Protein AF-A0A938G6F7-F1 (afdb_monomer_lite)

Sequence (76 aa):
MSTNPMSTNPMSNSPTPSAAVINNATPRRVHIWQCPECDNRIILHVRVQHAPICHNKAAHSRRRIDMQRQRKGTPQ

pLDDT: mean 74.05, std 14.43, range [48.81, 93.94]

Structure (mmCIF, N/CA/C/O backbone):
data_AF-A0A938G6F7-F1
#
_entry.id   AF-A0A938G6F7-F1
#
loop_
_atom_site.group_PDB
_atom_site.id
_atom_site.type_symbol
_atom_site.label_atom_id
_atom_site.label_alt_id
_atom_site.label_comp_id
_atom_site.label_asym_id
_atom_site.label_entity_id
_atom_site.label_seq_id
_atom_site.pdbx_PDB_ins_code
_atom_site.Cartn_x
_atom_site.Cartn_y
_atom_site.Cartn_z
_atom_site.occupancy
_atom_site.B_iso_or_equiv
_atom_site.auth_seq_id
_atom_site.auth_comp_id
_atom_site.auth_asym_id
_atom_site.auth_atom_id
_atom_site.pdbx_PDB_model_num
ATOM 1 N N . MET A 1 1 ? 34.096 -51.617 -65.378 1.00 49.16 1 MET A N 1
ATOM 2 C CA . MET A 1 1 ? 35.095 -51.168 -64.388 1.00 49.16 1 MET A CA 1
ATOM 3 C C . MET A 1 1 ? 34.747 -49.735 -64.034 1.00 49.16 1 MET A C 1
ATOM 5 O O . MET A 1 1 ? 34.745 -48.890 -64.917 1.00 49.16 1 MET A O 1
ATOM 9 N N . SER A 1 2 ? 34.294 -49.529 -62.800 1.00 48.81 2 SER A N 1
ATOM 10 C CA . SER A 1 2 ? 33.750 -48.271 -62.284 1.00 48.81 2 SER A CA 1
ATOM 11 C C . SER A 1 2 ? 34.865 -47.305 -61.902 1.00 48.81 2 SER A C 1
ATOM 13 O O . SER A 1 2 ? 35.764 -47.699 -61.166 1.00 48.81 2 SER A O 1
ATOM 15 N N . THR A 1 3 ? 34.766 -46.040 -62.306 1.00 58.25 3 THR A N 1
ATOM 16 C CA . THR A 1 3 ? 35.574 -44.959 -61.724 1.00 58.25 3 THR A CA 1
ATOM 17 C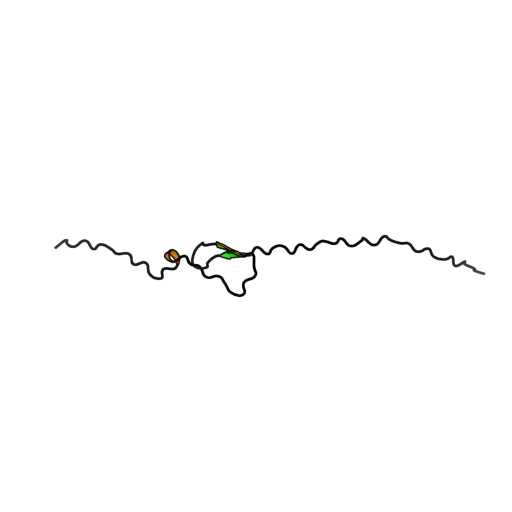 C . THR A 1 3 ? 34.729 -43.696 -61.604 1.00 58.25 3 THR A C 1
ATOM 19 O O . THR A 1 3 ? 34.501 -42.992 -62.586 1.00 58.25 3 THR A O 1
ATOM 22 N N . ASN A 1 4 ? 34.251 -43.429 -60.388 1.00 55.66 4 ASN A N 1
ATOM 23 C CA . ASN A 1 4 ? 33.675 -42.143 -59.999 1.00 55.66 4 ASN A CA 1
ATOM 24 C C . ASN A 1 4 ? 34.814 -41.154 -59.702 1.00 55.66 4 ASN A C 1
ATOM 26 O O . ASN A 1 4 ? 35.731 -41.528 -58.967 1.00 55.66 4 ASN A O 1
ATOM 30 N N . P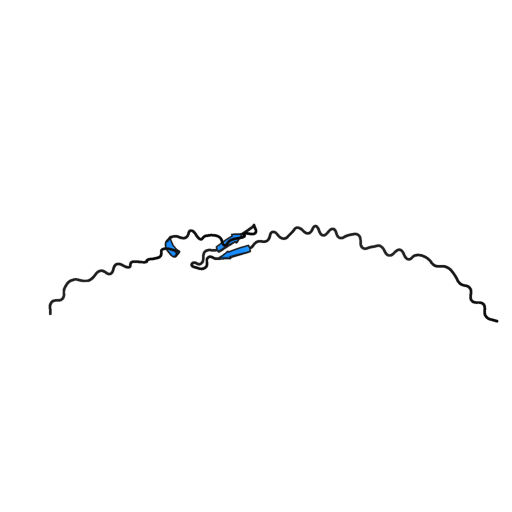RO A 1 5 ? 34.756 -39.897 -60.167 1.00 65.94 5 PRO A N 1
ATOM 31 C CA . PRO A 1 5 ? 35.631 -38.854 -59.652 1.00 65.94 5 PRO A CA 1
ATOM 32 C C . PRO A 1 5 ? 35.028 -38.201 -58.395 1.00 65.94 5 PRO A C 1
ATOM 34 O O . PRO A 1 5 ? 33.924 -37.658 -58.419 1.00 65.94 5 PRO A O 1
ATOM 37 N N . MET A 1 6 ? 35.780 -38.247 -57.290 1.00 57.84 6 MET A N 1
ATOM 38 C CA . MET A 1 6 ? 35.615 -37.349 -56.143 1.00 57.84 6 MET A CA 1
ATOM 39 C C . MET A 1 6 ? 35.923 -35.923 -56.604 1.00 57.84 6 MET A C 1
ATOM 41 O O . MET A 1 6 ? 37.042 -35.651 -57.032 1.00 57.84 6 MET A O 1
ATOM 45 N N . SER A 1 7 ? 34.949 -35.020 -56.488 1.00 58.56 7 SER A N 1
ATOM 46 C CA . SER A 1 7 ? 35.159 -33.588 -56.694 1.00 58.56 7 SER A CA 1
ATOM 47 C C . SER A 1 7 ? 34.803 -32.818 -55.427 1.00 58.56 7 SER A C 1
ATOM 49 O O . SER A 1 7 ? 33.818 -33.091 -54.746 1.00 58.56 7 SER A O 1
ATOM 51 N N . THR A 1 8 ? 35.700 -31.899 -55.114 1.00 60.97 8 THR A N 1
ATOM 52 C CA . THR A 1 8 ? 35.934 -31.169 -53.869 1.00 60.97 8 THR A CA 1
ATOM 53 C C . THR A 1 8 ? 34.872 -30.121 -53.513 1.00 60.97 8 THR A C 1
ATOM 55 O O . THR A 1 8 ? 34.302 -29.476 -54.388 1.00 60.97 8 THR A O 1
ATOM 58 N N . ASN A 1 9 ? 34.688 -29.930 -52.200 1.00 57.62 9 ASN A N 1
ATOM 59 C CA . ASN A 1 9 ? 33.863 -28.919 -51.521 1.00 57.62 9 ASN A CA 1
ATOM 60 C C . ASN A 1 9 ? 33.965 -27.491 -52.089 1.00 57.62 9 ASN A C 1
ATOM 62 O O . ASN A 1 9 ? 35.053 -27.050 -52.463 1.00 57.62 9 ASN A O 1
ATOM 66 N N . PRO A 1 10 ? 32.899 -26.695 -51.891 1.00 55.50 10 PRO A N 1
ATOM 67 C CA . PRO A 1 10 ? 33.090 -25.335 -51.398 1.00 55.50 10 PRO A CA 1
ATOM 68 C C . PRO A 1 10 ? 32.293 -25.048 -50.114 1.00 55.50 10 PRO A C 1
ATOM 70 O O . PRO A 1 10 ? 31.110 -25.360 -49.980 1.00 55.50 10 PRO A O 1
ATOM 73 N N . MET A 1 11 ? 32.990 -24.421 -49.165 1.00 56.53 11 MET A N 1
ATOM 74 C CA . MET A 1 11 ? 32.469 -23.828 -47.934 1.00 56.53 11 MET A CA 1
ATOM 75 C C . MET A 1 11 ? 31.269 -22.920 -48.234 1.00 56.53 11 MET A C 1
ATOM 77 O O . MET A 1 11 ? 31.412 -21.884 -48.880 1.00 56.53 11 MET A O 1
ATOM 81 N N . SER A 1 12 ? 30.090 -23.282 -47.729 1.00 54.56 12 SER A N 1
ATOM 82 C CA . SER A 1 12 ? 28.961 -22.355 -47.650 1.00 54.56 12 SER A CA 1
ATOM 83 C C . SER A 1 12 ? 29.094 -21.557 -46.360 1.00 54.56 12 SER A C 1
ATOM 85 O O . SER A 1 12 ? 28.729 -22.018 -45.281 1.00 54.56 12 SER A O 1
ATOM 87 N N . ASN A 1 13 ? 29.665 -20.360 -46.483 1.00 57.00 13 ASN A N 1
ATOM 88 C CA . ASN A 1 13 ? 29.648 -19.339 -45.445 1.00 57.00 13 ASN A CA 1
ATOM 89 C C . ASN A 1 13 ? 28.201 -18.871 -45.249 1.00 57.00 13 ASN A C 1
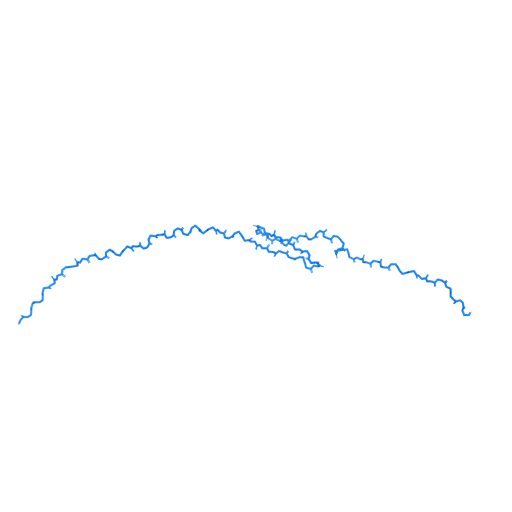ATOM 91 O O . ASN A 1 13 ? 27.745 -17.938 -45.909 1.00 57.00 13 ASN A O 1
ATOM 95 N N . SER A 1 14 ? 27.458 -19.525 -44.361 1.00 53.88 14 SER A N 1
ATOM 96 C CA . SER A 1 14 ? 26.236 -18.931 -43.830 1.00 53.88 14 SER A CA 1
ATOM 97 C C . SER A 1 14 ? 26.635 -17.711 -42.995 1.00 53.88 14 SER A C 1
ATOM 99 O O . SER A 1 14 ? 27.482 -17.856 -42.110 1.00 53.88 14 SER A O 1
ATOM 101 N N . PRO A 1 15 ? 26.069 -16.516 -43.242 1.00 55.53 15 PRO A N 1
ATOM 102 C CA . PRO A 1 15 ? 26.251 -15.401 -42.333 1.00 55.53 15 PRO A CA 1
ATOM 103 C C . PRO A 1 15 ? 25.658 -15.813 -40.989 1.00 55.53 15 PRO A C 1
ATOM 105 O O . PRO A 1 15 ? 24.452 -16.025 -40.851 1.00 55.53 15 PRO A O 1
ATOM 108 N N . THR A 1 16 ? 26.534 -15.974 -40.003 1.00 60.16 16 THR A N 1
ATOM 109 C CA . THR A 1 16 ? 26.184 -15.989 -38.589 1.00 60.16 16 THR A CA 1
ATOM 110 C C . THR A 1 16 ? 25.236 -14.815 -38.351 1.00 60.16 16 THR A C 1
ATOM 112 O O . THR A 1 16 ? 25.594 -13.692 -38.720 1.00 60.16 16 THR A O 1
ATOM 115 N N . PRO A 1 17 ? 24.035 -15.006 -37.772 1.00 57.25 17 PRO A N 1
ATOM 116 C CA . PRO A 1 17 ? 23.252 -13.873 -37.317 1.00 57.25 17 PRO A CA 1
ATOM 117 C C . PRO A 1 17 ? 24.067 -13.195 -36.217 1.00 57.25 17 PRO A C 1
ATOM 119 O O . PRO A 1 17 ? 24.147 -13.674 -35.085 1.00 57.25 17 PRO A O 1
ATOM 122 N N . SER A 1 18 ? 24.754 -12.122 -36.621 1.00 55.72 18 SER A N 1
ATOM 123 C CA . SER A 1 18 ? 25.480 -11.205 -35.763 1.00 55.72 18 SER A CA 1
ATOM 124 C C . SER A 1 18 ? 24.630 -10.918 -34.550 1.00 55.72 18 SER A C 1
ATOM 126 O O . SER A 1 18 ? 23.471 -10.524 -34.681 1.00 55.72 18 SER A O 1
ATOM 128 N N . ALA A 1 19 ? 25.248 -11.161 -33.398 1.00 58.59 19 ALA A N 1
ATOM 129 C CA . ALA A 1 19 ? 24.774 -10.844 -32.073 1.00 58.59 19 ALA A CA 1
ATOM 130 C C . ALA A 1 19 ? 23.781 -9.680 -32.105 1.00 58.59 19 ALA A C 1
ATOM 132 O O . ALA A 1 19 ? 24.162 -8.510 -32.182 1.00 58.59 19 ALA A O 1
ATOM 133 N N . ALA A 1 20 ? 22.494 -10.014 -32.002 1.00 54.50 20 ALA A N 1
ATOM 134 C CA . ALA A 1 20 ? 21.560 -9.102 -31.392 1.00 54.50 20 ALA A CA 1
ATOM 135 C C . ALA A 1 20 ? 22.100 -8.895 -29.975 1.00 54.50 20 ALA A C 1
ATOM 137 O O . ALA A 1 20 ? 21.869 -9.706 -29.078 1.00 54.50 20 ALA A O 1
ATOM 138 N N . VAL A 1 21 ? 22.889 -7.835 -29.789 1.00 60.28 21 VAL A N 1
ATOM 139 C CA . VAL A 1 21 ? 23.115 -7.233 -28.482 1.00 60.28 21 VAL A CA 1
ATOM 140 C C . VAL A 1 21 ? 21.755 -6.678 -28.091 1.00 60.28 21 VAL A C 1
ATOM 142 O O . VAL A 1 21 ? 21.449 -5.499 -28.251 1.00 60.28 21 VAL A O 1
ATOM 145 N N . ILE A 1 22 ? 20.889 -7.580 -27.634 1.00 63.06 22 ILE A N 1
ATOM 146 C CA . ILE A 1 22 ? 19.759 -7.225 -26.810 1.00 63.06 22 ILE A CA 1
ATOM 147 C C . ILE A 1 22 ? 20.449 -6.700 -25.563 1.00 63.06 22 ILE A C 1
ATOM 149 O O . ILE A 1 22 ? 20.898 -7.465 -24.709 1.00 63.06 22 ILE A O 1
ATOM 153 N N . ASN A 1 23 ? 20.647 -5.383 -25.516 1.00 59.62 23 ASN A N 1
ATOM 154 C CA . ASN A 1 23 ? 20.872 -4.690 -24.268 1.00 59.62 23 ASN A CA 1
ATOM 155 C C . ASN A 1 23 ? 19.695 -5.107 -23.398 1.00 59.62 23 ASN A C 1
ATOM 157 O O . ASN A 1 23 ? 18.594 -4.575 -23.532 1.00 59.62 23 ASN A O 1
ATOM 161 N N . ASN A 1 24 ? 19.917 -6.132 -22.577 1.00 59.59 24 ASN A N 1
ATOM 162 C CA . ASN A 1 24 ? 18.999 -6.597 -21.563 1.00 59.59 24 ASN A CA 1
ATOM 163 C C . ASN A 1 24 ? 18.954 -5.480 -20.524 1.00 59.59 24 ASN A C 1
ATOM 165 O O . ASN A 1 24 ? 19.555 -5.582 -19.454 1.00 59.59 24 ASN A O 1
ATOM 169 N N . ALA A 1 25 ? 18.285 -4.378 -20.877 1.00 63.12 25 ALA A N 1
ATOM 170 C CA . ALA A 1 25 ? 17.826 -3.367 -19.959 1.00 63.12 25 ALA A CA 1
ATOM 171 C C . ALA A 1 25 ? 17.013 -4.148 -18.943 1.00 63.12 25 ALA A C 1
ATOM 173 O O . ALA A 1 25 ? 15.890 -4.575 -19.209 1.00 63.12 25 ALA A O 1
ATOM 174 N N . THR A 1 26 ? 17.662 -4.470 -17.827 1.00 63.28 26 THR A N 1
ATOM 175 C CA . THR A 1 26 ? 17.061 -5.287 -16.790 1.00 63.28 26 THR A CA 1
ATOM 176 C C . THR A 1 26 ? 15.782 -4.552 -16.426 1.00 63.28 26 THR A C 1
ATOM 178 O O . THR A 1 26 ? 15.880 -3.374 -16.062 1.00 63.28 26 THR A O 1
ATOM 181 N N . PRO A 1 27 ? 14.593 -5.159 -16.598 1.00 62.59 27 PRO A N 1
ATOM 182 C CA . PRO A 1 27 ? 13.360 -4.445 -16.334 1.00 62.59 27 PRO A CA 1
ATOM 183 C C . PRO A 1 27 ? 13.465 -3.936 -14.904 1.00 62.59 27 PRO A C 1
ATOM 185 O O . PRO A 1 27 ? 13.745 -4.724 -13.992 1.00 62.59 27 PRO A O 1
ATOM 188 N N . ARG A 1 28 ? 13.344 -2.612 -14.715 1.00 66.94 28 ARG A N 1
ATOM 189 C CA . ARG A 1 28 ? 13.286 -2.016 -13.378 1.00 66.94 28 ARG A CA 1
ATOM 190 C C . ARG A 1 28 ? 12.137 -2.738 -12.691 1.00 66.94 28 ARG A C 1
ATOM 192 O O . ARG A 1 28 ? 10.989 -2.562 -13.083 1.00 66.94 28 ARG A O 1
ATOM 199 N N . ARG A 1 29 ? 12.455 -3.654 -11.775 1.00 69.62 29 ARG A N 1
ATOM 200 C CA . ARG A 1 29 ? 11.456 -4.521 -11.151 1.00 69.62 29 ARG A CA 1
ATOM 201 C C . ARG A 1 29 ? 10.628 -3.639 -10.233 1.00 69.62 29 ARG A C 1
ATOM 203 O O . ARG A 1 29 ? 11.034 -3.357 -9.114 1.00 69.62 29 ARG A O 1
ATOM 210 N N . VAL A 1 30 ? 9.515 -3.154 -10.763 1.00 79.19 30 VAL A N 1
ATOM 211 C CA . VAL A 1 30 ? 8.511 -2.400 -10.029 1.00 79.19 30 VAL A CA 1
ATOM 212 C C . VAL A 1 30 ? 7.681 -3.433 -9.282 1.00 79.19 30 VAL A C 1
ATOM 214 O O . VAL A 1 30 ? 6.911 -4.170 -9.892 1.00 79.19 30 VAL A O 1
ATOM 217 N N . HIS A 1 31 ? 7.888 -3.536 -7.972 1.00 87.81 31 HIS A N 1
ATOM 218 C CA . HIS A 1 31 ? 7.072 -4.392 -7.120 1.00 87.81 31 HIS A CA 1
ATOM 219 C C . HIS A 1 31 ? 6.084 -3.522 -6.361 1.00 87.81 31 HIS A C 1
ATOM 221 O O . HIS A 1 31 ? 6.476 -2.543 -5.736 1.00 87.81 31 HIS A O 1
ATOM 227 N N . ILE A 1 32 ? 4.804 -3.868 -6.390 1.00 90.88 32 ILE A N 1
ATOM 228 C CA . ILE A 1 32 ? 3.820 -3.195 -5.545 1.00 90.88 32 ILE A CA 1
ATOM 229 C C . ILE A 1 32 ? 3.782 -3.946 -4.219 1.00 90.88 32 ILE A C 1
ATOM 231 O O . ILE A 1 32 ? 3.705 -5.177 -4.202 1.00 90.88 32 ILE A O 1
ATOM 235 N N . TRP A 1 33 ? 3.869 -3.210 -3.117 1.00 92.62 33 TRP A N 1
ATOM 236 C CA . TRP A 1 33 ? 3.584 -3.731 -1.788 1.00 92.62 33 TRP A CA 1
ATOM 237 C C . TRP A 1 33 ? 2.295 -3.106 -1.267 1.00 92.62 33 TRP A C 1
ATOM 239 O O . TRP A 1 33 ? 2.099 -1.895 -1.381 1.00 92.62 33 TRP A O 1
ATOM 249 N N . GLN A 1 34 ? 1.431 -3.937 -0.693 1.00 93.94 34 GLN A N 1
ATOM 250 C CA . GLN A 1 34 ? 0.187 -3.525 -0.055 1.00 93.94 34 GLN A CA 1
ATOM 251 C C . GLN A 1 34 ? 0.255 -3.861 1.432 1.00 93.94 34 GLN A C 1
ATOM 253 O O . GLN A 1 34 ? 0.724 -4.935 1.813 1.00 93.94 34 GLN A O 1
ATOM 258 N N . CYS A 1 35 ? -0.209 -2.935 2.267 1.00 93.94 35 CYS A N 1
ATOM 259 C CA . CYS A 1 35 ? -0.306 -3.171 3.697 1.00 93.94 35 CYS A CA 1
ATOM 260 C C . CYS A 1 35 ? -1.353 -4.269 3.990 1.00 93.94 35 CYS A C 1
ATOM 262 O O . CYS A 1 35 ? -2.422 -4.262 3.386 1.00 93.94 35 CYS A O 1
ATOM 264 N N . PRO A 1 36 ? -1.081 -5.213 4.909 1.00 90.94 36 PRO A N 1
ATOM 265 C CA . PRO A 1 36 ? -2.027 -6.285 5.229 1.00 90.94 36 PRO A CA 1
ATOM 266 C C . PRO A 1 36 ? -3.206 -5.841 6.108 1.00 90.94 36 PRO A C 1
ATOM 268 O O . PRO A 1 36 ? -4.203 -6.549 6.185 1.00 90.94 36 PRO A O 1
ATOM 271 N N . GLU A 1 37 ? -3.098 -4.700 6.793 1.00 89.69 37 GLU A N 1
ATOM 272 C CA . GLU A 1 37 ? -4.129 -4.218 7.729 1.00 89.69 37 GLU A CA 1
ATOM 273 C C . GLU A 1 37 ? -4.919 -3.020 7.177 1.00 89.69 37 GLU A C 1
ATOM 275 O O . GLU A 1 37 ? -5.963 -2.669 7.719 1.00 89.69 37 GLU A O 1
ATOM 280 N N . CYS A 1 38 ? -4.430 -2.364 6.120 1.00 89.25 38 CYS A N 1
ATOM 281 C CA . CYS A 1 38 ? -5.123 -1.251 5.476 1.0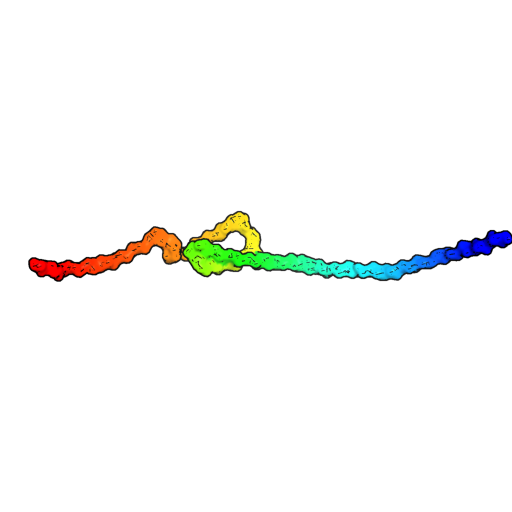0 89.25 38 CYS A CA 1
ATOM 282 C C . CYS A 1 38 ? -4.844 -1.209 3.972 1.00 89.25 38 CYS A C 1
ATOM 284 O O . CYS A 1 38 ? -3.869 -1.777 3.494 1.00 89.25 38 CYS A O 1
ATOM 286 N N . ASP A 1 39 ? -5.647 -0.468 3.212 1.00 89.44 39 ASP A N 1
ATOM 287 C CA . ASP A 1 39 ? -5.547 -0.432 1.746 1.00 89.44 39 ASP A CA 1
ATOM 288 C C . ASP A 1 39 ? -4.386 0.411 1.189 1.00 89.44 39 ASP A C 1
ATOM 290 O O . ASP A 1 39 ? -4.322 0.685 -0.012 1.00 89.44 39 ASP A O 1
ATOM 294 N N . ASN A 1 40 ? -3.429 0.804 2.034 1.00 91.31 40 ASN A N 1
ATOM 295 C CA . ASN A 1 40 ? -2.257 1.552 1.593 1.00 91.31 40 ASN A CA 1
ATOM 296 C C . ASN A 1 40 ? -1.351 0.706 0.691 1.00 91.31 40 ASN A C 1
ATOM 298 O O . ASN A 1 40 ? -1.031 -0.445 0.998 1.00 91.31 40 ASN A O 1
ATOM 302 N N . ARG A 1 41 ? -0.878 1.318 -0.401 1.00 92.62 41 ARG A N 1
ATOM 303 C CA . ARG A 1 41 ? -0.002 0.694 -1.401 1.00 92.62 41 ARG A CA 1
ATOM 304 C C . ARG A 1 41 ? 1.207 1.573 -1.677 1.00 92.62 41 ARG A C 1
ATOM 306 O O . ARG A 1 41 ? 1.075 2.791 -1.766 1.00 92.62 41 ARG A O 1
ATOM 313 N N . ILE A 1 42 ? 2.368 0.951 -1.850 1.00 91.12 42 ILE A N 1
ATOM 314 C CA . ILE A 1 42 ? 3.595 1.629 -2.277 1.00 91.12 42 ILE A CA 1
ATOM 315 C C . ILE A 1 42 ? 4.263 0.872 -3.418 1.00 91.12 42 ILE A C 1
ATOM 317 O O . ILE A 1 42 ? 4.127 -0.346 -3.553 1.00 91.12 42 ILE A O 1
ATOM 321 N N . ILE A 1 43 ? 5.013 1.614 -4.225 1.00 91.31 43 ILE A N 1
ATOM 322 C CA . ILE A 1 43 ? 5.829 1.069 -5.301 1.00 91.31 43 ILE A CA 1
ATOM 323 C C . ILE A 1 43 ? 7.267 0.921 -4.801 1.00 91.31 43 ILE A C 1
ATOM 325 O O . ILE A 1 43 ? 7.910 1.890 -4.404 1.00 91.31 43 ILE A O 1
ATOM 329 N N . LEU A 1 44 ? 7.779 -0.302 -4.843 1.00 89.38 44 LEU A N 1
ATOM 330 C CA . LEU A 1 44 ? 9.159 -0.641 -4.543 1.00 89.38 44 LE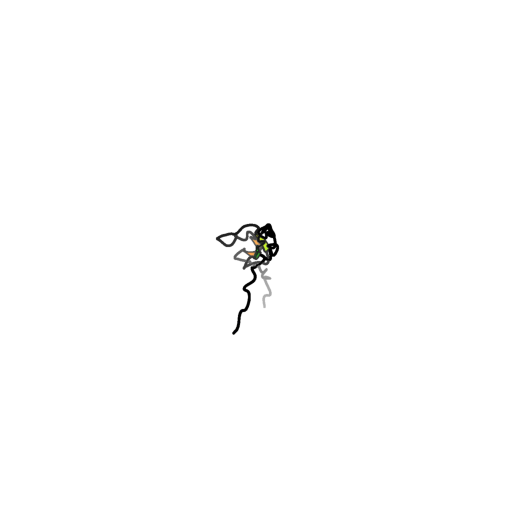U A CA 1
ATOM 331 C C . LEU A 1 44 ? 9.950 -0.695 -5.851 1.00 89.38 44 LEU A C 1
ATOM 333 O O . LEU A 1 44 ? 9.703 -1.536 -6.715 1.00 89.38 44 LEU A O 1
ATOM 337 N N . HIS A 1 45 ? 10.928 0.200 -5.977 1.00 87.38 45 HIS A N 1
ATOM 338 C CA . HIS A 1 45 ? 11.896 0.196 -7.081 1.00 87.38 45 HIS A CA 1
ATOM 339 C C . HIS A 1 45 ? 13.129 -0.672 -6.795 1.00 87.38 45 HIS A C 1
ATOM 341 O O . HIS A 1 45 ? 13.959 -0.885 -7.679 1.00 87.38 45 HIS A O 1
ATOM 347 N N . VAL A 1 46 ? 13.262 -1.155 -5.559 1.00 85.56 46 VAL A N 1
ATOM 348 C CA . VAL A 1 46 ? 14.382 -1.966 -5.077 1.00 85.56 46 VAL A CA 1
ATOM 349 C C . VAL A 1 46 ? 13.862 -3.272 -4.494 1.00 85.56 46 VAL A C 1
ATOM 351 O O . VAL A 1 46 ? 12.720 -3.356 -4.041 1.00 85.56 46 VAL A O 1
ATOM 354 N N . ARG A 1 47 ? 14.713 -4.301 -4.478 1.00 84.44 47 ARG A N 1
ATOM 355 C CA . ARG A 1 47 ? 14.411 -5.522 -3.727 1.00 84.44 47 ARG A CA 1
ATOM 356 C C . ARG A 1 47 ? 14.616 -5.245 -2.245 1.00 84.44 47 ARG A C 1
ATOM 358 O O . ARG A 1 47 ? 15.695 -4.821 -1.844 1.00 84.44 47 ARG A O 1
ATOM 365 N N . VAL A 1 48 ? 13.593 -5.519 -1.452 1.00 86.12 48 VAL A N 1
ATOM 366 C CA . VAL A 1 48 ? 13.652 -5.455 0.009 1.00 86.12 48 VAL A CA 1
ATOM 367 C C . VAL A 1 48 ? 13.744 -6.877 0.559 1.00 86.12 48 VAL A C 1
ATOM 369 O O . VAL A 1 48 ? 13.079 -7.775 0.049 1.00 86.12 48 VAL A O 1
ATOM 372 N N . GLN A 1 49 ? 14.585 -7.099 1.571 1.00 90.19 49 GLN A N 1
ATOM 373 C CA . GLN A 1 49 ? 14.641 -8.392 2.272 1.00 90.19 49 GLN A CA 1
ATOM 374 C C . GLN A 1 49 ? 13.458 -8.572 3.232 1.00 90.19 49 GLN A C 1
ATOM 376 O O . GLN A 1 49 ? 13.011 -9.691 3.467 1.00 90.19 49 GLN A O 1
ATOM 381 N N . HIS A 1 50 ? 12.938 -7.465 3.763 1.00 90.81 50 HIS A N 1
ATOM 382 C CA . HIS A 1 50 ? 11.838 -7.447 4.720 1.00 90.81 50 HIS A CA 1
ATOM 383 C C . HIS A 1 50 ? 10.667 -6.630 4.189 1.00 90.81 50 HIS A C 1
ATOM 385 O O . HIS A 1 50 ? 10.849 -5.692 3.408 1.00 90.81 50 HIS A O 1
ATOM 391 N N . ALA A 1 51 ? 9.461 -6.982 4.636 1.00 87.69 51 ALA A N 1
ATOM 392 C CA . ALA A 1 51 ? 8.272 -6.211 4.322 1.00 87.69 51 ALA A CA 1
ATOM 393 C C . ALA A 1 51 ? 8.388 -4.792 4.919 1.00 87.69 51 ALA A C 1
ATOM 395 O O . ALA A 1 51 ? 8.827 -4.645 6.063 1.00 87.69 51 ALA A O 1
ATOM 396 N N . PRO A 1 52 ? 8.008 -3.745 4.171 1.00 90.50 52 PRO A N 1
ATOM 397 C CA . PRO A 1 52 ? 7.985 -2.384 4.685 1.00 90.50 52 PRO A CA 1
ATOM 398 C C . PRO A 1 52 ? 6.930 -2.225 5.790 1.00 90.50 52 PRO A C 1
ATOM 400 O O . PRO A 1 52 ? 5.954 -2.970 5.873 1.00 90.50 52 PRO A O 1
ATOM 403 N N . ILE A 1 53 ? 7.132 -1.226 6.647 1.00 91.19 53 ILE A N 1
ATOM 404 C CA . ILE A 1 53 ? 6.241 -0.926 7.771 1.00 91.19 53 ILE A CA 1
ATOM 405 C C . ILE A 1 53 ? 5.242 0.148 7.338 1.00 91.19 53 ILE A C 1
ATOM 407 O O . ILE A 1 53 ? 5.638 1.223 6.885 1.00 91.19 53 ILE A O 1
ATOM 411 N N . CYS A 1 54 ? 3.945 -0.109 7.515 1.00 91.62 54 CYS A N 1
ATOM 412 C CA . CYS A 1 54 ? 2.922 0.904 7.275 1.00 91.62 54 CYS A CA 1
ATOM 413 C C . CYS A 1 54 ? 2.837 1.886 8.455 1.00 91.62 54 CYS A C 1
ATOM 415 O O . CYS A 1 54 ? 2.738 1.484 9.611 1.00 91.62 54 CYS A O 1
ATOM 417 N N . HIS A 1 55 ? 2.853 3.188 8.158 1.00 87.75 55 HIS A N 1
ATOM 418 C CA . HIS A 1 55 ? 2.815 4.262 9.160 1.00 87.75 55 HIS A CA 1
ATOM 419 C C . HIS A 1 55 ? 1.424 4.895 9.352 1.00 87.75 55 HIS A C 1
ATOM 421 O O . HIS A 1 55 ? 1.300 5.945 9.986 1.00 87.75 55 HIS A O 1
ATOM 427 N N . ASN A 1 56 ? 0.361 4.272 8.829 1.00 88.12 56 ASN A N 1
ATOM 428 C CA . ASN A 1 56 ? -1.010 4.775 8.949 1.00 88.12 56 ASN A CA 1
ATOM 429 C C . ASN A 1 56 ? -1.581 4.554 10.360 1.00 88.12 56 ASN A C 1
ATOM 431 O O . ASN A 1 56 ? -2.359 3.635 10.609 1.00 88.12 56 ASN A O 1
ATOM 435 N N . LYS A 1 57 ? -1.202 5.416 11.305 1.00 84.12 57 LYS A N 1
ATOM 436 C CA . LYS A 1 57 ? -1.598 5.291 12.716 1.00 84.12 57 LYS A CA 1
ATOM 437 C C . LYS A 1 57 ? -3.114 5.246 12.925 1.00 84.12 57 LYS A C 1
ATOM 439 O O . LYS A 1 57 ? -3.542 4.617 13.881 1.00 84.12 57 LYS A O 1
ATOM 444 N N . ALA A 1 58 ? -3.909 5.880 12.060 1.00 83.44 58 ALA A N 1
ATOM 445 C CA . ALA A 1 58 ? -5.366 5.853 12.169 1.00 83.44 58 ALA A CA 1
ATOM 446 C C . ALA A 1 58 ? -5.911 4.435 11.939 1.00 83.44 58 ALA A C 1
ATOM 448 O O . ALA A 1 58 ? -6.628 3.911 12.791 1.00 83.44 58 ALA A O 1
ATOM 449 N N . ALA A 1 59 ? -5.497 3.793 10.842 1.00 83.81 59 ALA A N 1
ATOM 450 C CA . ALA A 1 59 ? -5.899 2.424 10.519 1.00 83.81 59 ALA A CA 1
ATOM 451 C C . ALA A 1 59 ? -5.277 1.381 11.465 1.00 83.81 59 ALA A C 1
ATOM 453 O O . ALA A 1 59 ? -5.924 0.402 11.813 1.00 83.81 59 ALA A O 1
ATOM 454 N N . HIS A 1 60 ? -4.048 1.620 11.930 1.00 84.94 60 HIS A N 1
ATOM 455 C CA . HIS A 1 60 ? -3.320 0.714 12.826 1.00 84.94 60 HIS A CA 1
ATOM 456 C C . HIS A 1 60 ? -3.537 1.006 14.322 1.00 84.94 60 HIS A C 1
ATOM 458 O O . HIS A 1 60 ? -2.859 0.428 15.180 1.00 84.94 60 HIS A O 1
ATOM 464 N N . SER A 1 61 ? -4.443 1.925 14.680 1.00 81.00 61 SER A N 1
ATOM 465 C CA . SER A 1 61 ? -4.725 2.217 16.087 1.00 81.00 61 SER A CA 1
ATOM 466 C C . SER A 1 61 ? -5.465 1.035 16.722 1.00 81.00 61 SER A C 1
ATOM 468 O O . SER A 1 61 ? -6.613 0.735 16.414 1.00 81.00 61 SER A O 1
ATOM 470 N N . ARG A 1 62 ? -4.790 0.329 17.637 1.00 71.94 62 ARG A N 1
ATOM 471 C CA . ARG A 1 62 ? -5.270 -0.932 18.234 1.00 71.94 62 ARG A CA 1
ATOM 472 C C . ARG A 1 62 ? -6.541 -0.823 19.090 1.00 71.94 62 ARG A C 1
ATOM 474 O O . ARG A 1 62 ? -6.982 -1.843 19.609 1.00 71.94 62 ARG A O 1
ATOM 481 N N . A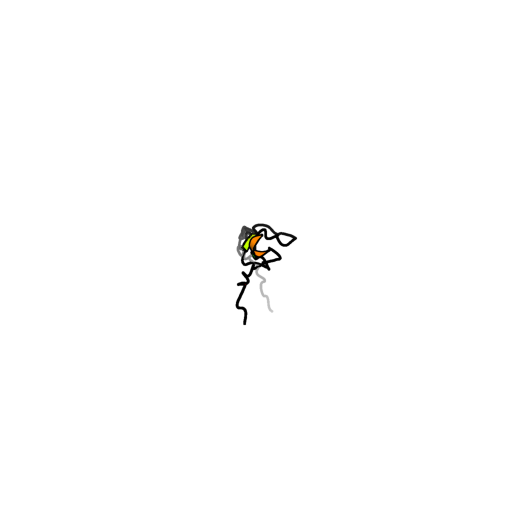RG A 1 63 ? -7.124 0.363 19.296 1.00 69.69 63 ARG A N 1
ATOM 482 C CA . ARG A 1 63 ? -8.343 0.539 20.104 1.00 69.69 63 ARG A CA 1
ATOM 483 C C . ARG A 1 63 ? -9.163 1.722 19.601 1.00 69.69 63 ARG A C 1
ATOM 485 O O . ARG A 1 63 ? -8.785 2.869 19.821 1.00 69.69 63 ARG A O 1
ATOM 492 N N . ARG A 1 64 ? -10.317 1.437 18.999 1.00 69.75 64 ARG A N 1
ATOM 493 C CA . ARG A 1 64 ? -11.386 2.421 18.821 1.00 69.75 64 ARG A CA 1
ATOM 494 C C . ARG A 1 64 ? -12.256 2.392 20.076 1.00 69.75 64 ARG A C 1
ATOM 496 O O . ARG A 1 64 ? -12.883 1.379 20.363 1.00 69.75 64 ARG A O 1
ATOM 503 N N . ILE A 1 65 ? -12.232 3.469 20.855 1.00 76.69 65 ILE A N 1
ATOM 504 C CA . ILE A 1 65 ? -13.100 3.631 22.026 1.00 76.69 65 ILE A CA 1
ATOM 505 C C . ILE A 1 65 ? -14.257 4.523 21.588 1.00 76.69 65 ILE A C 1
ATOM 507 O O . ILE A 1 65 ? -14.105 5.740 21.503 1.00 76.69 65 ILE A O 1
ATOM 511 N N . ASP A 1 66 ? -15.399 3.917 21.273 1.00 79.38 66 ASP A N 1
ATOM 512 C CA . ASP A 1 66 ? -16.618 4.670 20.989 1.00 79.38 66 ASP A CA 1
ATOM 513 C C . ASP A 1 66 ? -17.304 5.023 22.320 1.00 79.38 66 ASP A C 1
ATOM 515 O O . ASP A 1 66 ? -17.820 4.163 23.036 1.00 79.38 66 ASP A O 1
ATOM 519 N N . MET A 1 67 ? -17.292 6.309 22.676 1.00 85.38 67 MET A N 1
ATOM 520 C CA . MET A 1 67 ? -17.973 6.812 23.869 1.00 85.38 67 MET A CA 1
ATOM 521 C C . MET A 1 67 ? -19.482 6.886 23.610 1.00 85.38 67 MET A C 1
ATOM 523 O O . MET A 1 67 ? -19.944 7.730 22.843 1.00 85.38 67 MET A O 1
ATOM 527 N N . GLN A 1 68 ? -20.271 6.036 24.270 1.00 83.88 68 GLN A N 1
ATOM 528 C CA . GLN A 1 68 ? -21.731 6.133 24.222 1.00 83.88 68 GLN A CA 1
ATOM 529 C C . GLN A 1 68 ? -22.260 7.029 25.346 1.00 83.88 68 GLN A C 1
ATOM 531 O O . GLN A 1 68 ? -22.022 6.790 26.530 1.00 83.88 68 GLN A O 1
ATOM 536 N N . ARG A 1 69 ? -23.027 8.063 24.977 1.00 83.00 69 ARG A N 1
ATOM 537 C CA . ARG A 1 69 ? -23.734 8.915 25.938 1.00 83.00 69 ARG A CA 1
ATOM 538 C C . ARG A 1 69 ? -24.915 8.142 26.521 1.00 83.00 69 ARG A C 1
ATOM 540 O O . ARG A 1 69 ? -25.948 8.011 25.870 1.00 83.00 69 ARG A O 1
ATOM 547 N N . GLN A 1 70 ? -24.794 7.692 27.766 1.00 79.56 70 GLN A N 1
ATOM 548 C CA . GLN A 1 70 ? -25.949 7.190 28.505 1.00 79.56 70 GLN A CA 1
ATOM 549 C C . GLN A 1 70 ? -26.898 8.355 28.814 1.00 79.56 70 GLN A C 1
ATOM 551 O O . GLN A 1 70 ? -26.514 9.347 29.438 1.00 79.56 70 GLN A O 1
ATOM 556 N N . ARG A 1 71 ? -28.149 8.262 28.349 1.00 79.62 71 ARG A N 1
ATOM 557 C CA . ARG A 1 71 ? -29.210 9.176 28.783 1.00 79.62 71 ARG A CA 1
ATOM 558 C C . ARG A 1 71 ? -29.620 8.775 30.200 1.00 79.62 71 ARG A C 1
ATOM 560 O O . ARG A 1 71 ? -30.168 7.699 30.406 1.00 79.62 71 ARG A O 1
ATOM 567 N N . LYS A 1 72 ? -29.324 9.633 31.176 1.00 71.62 72 LYS A N 1
ATOM 568 C CA . LYS A 1 72 ? -29.760 9.472 32.566 1.00 71.62 72 LYS A CA 1
ATOM 569 C C . LYS A 1 72 ? -31.249 9.820 32.673 1.00 71.62 72 LYS A C 1
ATOM 571 O O . LYS A 1 72 ? -31.610 10.964 32.424 1.00 71.62 72 LYS A O 1
ATOM 576 N N . GLY A 1 73 ? -32.061 8.849 33.097 1.00 66.12 73 GLY A N 1
ATOM 577 C CA . GLY A 1 73 ? -33.360 9.084 33.734 1.00 66.12 73 GLY A CA 1
ATOM 578 C C . GLY A 1 73 ? -34.600 8.852 32.869 1.00 66.12 73 GLY A C 1
ATOM 579 O O . GLY A 1 73 ? -35.054 9.742 32.161 1.00 66.12 73 GLY A O 1
ATOM 580 N N . THR A 1 74 ? -35.224 7.692 33.043 1.00 55.94 74 THR A N 1
ATOM 581 C CA . THR A 1 74 ? -36.680 7.623 33.241 1.00 55.94 74 THR A CA 1
ATOM 582 C C . THR A 1 74 ? -36.887 6.851 34.543 1.00 55.94 74 THR A C 1
ATOM 584 O O . THR A 1 74 ? -36.588 5.658 34.574 1.00 55.94 74 THR A O 1
ATOM 587 N N . PRO A 1 75 ? -37.265 7.508 35.653 1.00 66.06 75 PRO A N 1
ATOM 588 C CA . PRO A 1 75 ? -37.829 6.779 36.780 1.00 66.06 75 PRO A CA 1
ATOM 589 C C . PRO A 1 75 ? -39.170 6.182 36.326 1.00 66.06 75 PRO A C 1
ATOM 591 O O . PRO A 1 75 ? -39.982 6.899 35.737 1.00 66.06 75 PRO A O 1
ATOM 594 N N . GLN A 1 76 ? -39.336 4.869 36.521 1.00 56.56 76 GLN A N 1
ATOM 595 C CA . GLN A 1 76 ? -40.659 4.237 36.567 1.00 56.56 76 GLN A CA 1
ATOM 596 C C . GLN A 1 76 ? -41.394 4.687 37.826 1.00 56.56 76 GLN A C 1
ATOM 598 O O . GLN A 1 76 ? -40.702 4.903 38.849 1.00 56.56 76 GLN A O 1
#

Secondary structure (DSSP, 8-state):
---PPP------------------------EEEE-SSSS-EEEESS--SSPPPP--TTTT-S--------------

Radius of gyration: 37.49 Å; chains: 1; bounding box: 77×61×101 Å

Foldseek 3Di:
DDDDDDDDDDDDPDPDPPDPPPVCPPPQPFDWDADPQDRDIDTDSDDDPDHDDDPPCVSVVPDDDDDDDDDDDDDD